Protein AF-A0A970ATL3-F1 (afdb_monomer_lite)

Structure (mmCIF, N/CA/C/O backbone):
data_AF-A0A970ATL3-F1
#
_entry.id   AF-A0A970ATL3-F1
#
loop_
_atom_site.group_PDB
_atom_site.id
_atom_site.type_symbol
_atom_site.label_atom_id
_atom_site.label_alt_id
_atom_site.label_comp_id
_atom_site.label_asym_id
_atom_site.label_entity_id
_atom_site.label_seq_id
_atom_site.pdbx_PDB_ins_code
_atom_site.Cartn_x
_atom_site.Cartn_y
_atom_site.Cartn_z
_atom_site.occupancy
_atom_site.B_iso_or_equiv
_atom_site.auth_seq_id
_atom_site.auth_comp_id
_atom_site.auth_asym_id
_atom_site.auth_atom_id
_atom_site.pdbx_PDB_model_num
ATOM 1 N N . MET A 1 1 ? 9.986 6.731 -14.579 1.00 62.34 1 MET A N 1
ATOM 2 C CA . MET A 1 1 ? 9.061 5.597 -14.369 1.00 62.34 1 MET A CA 1
ATOM 3 C C . MET A 1 1 ? 9.890 4.450 -13.816 1.00 62.34 1 MET A C 1
ATOM 5 O O . MET A 1 1 ? 10.976 4.235 -14.341 1.00 62.34 1 MET A O 1
ATOM 9 N N . MET A 1 2 ? 9.454 3.805 -12.732 1.00 74.19 2 MET A N 1
ATOM 10 C CA . MET A 1 2 ? 10.158 2.640 -12.181 1.00 74.19 2 MET A CA 1
ATOM 11 C C . MET A 1 2 ? 9.994 1.433 -13.108 1.00 74.19 2 MET A C 1
ATOM 13 O O . MET A 1 2 ? 8.968 1.303 -13.776 1.00 74.19 2 MET A O 1
ATOM 17 N N . ALA A 1 3 ? 11.005 0.565 -13.150 1.00 86.56 3 ALA A N 1
ATOM 18 C CA . ALA A 1 3 ? 10.883 -0.731 -13.806 1.00 86.56 3 ALA A CA 1
ATOM 19 C C . ALA A 1 3 ? 9.822 -1.575 -13.085 1.00 86.56 3 ALA A C 1
ATOM 21 O O . ALA A 1 3 ? 9.717 -1.524 -11.862 1.00 86.56 3 ALA A O 1
ATOM 22 N N . THR A 1 4 ? 9.068 -2.373 -13.836 1.00 90.94 4 THR A N 1
ATOM 23 C CA . THR A 1 4 ? 8.088 -3.348 -13.323 1.00 90.94 4 THR A CA 1
ATOM 24 C C . THR A 1 4 ? 8.686 -4.223 -12.228 1.00 90.94 4 THR A C 1
ATOM 26 O O . THR A 1 4 ? 8.121 -4.318 -11.146 1.00 90.94 4 THR A O 1
ATOM 29 N N . SER A 1 5 ? 9.880 -4.771 -12.445 1.00 93.56 5 SER A N 1
ATOM 30 C CA . SER A 1 5 ? 10.595 -5.564 -11.442 1.00 93.56 5 SER A CA 1
ATOM 31 C C . SER A 1 5 ? 10.822 -4.821 -10.125 1.00 93.56 5 SER A C 1
ATOM 33 O O . SER A 1 5 ? 10.685 -5.427 -9.073 1.00 93.56 5 SER A O 1
ATOM 35 N N . ALA A 1 6 ? 11.102 -3.515 -10.153 1.00 93.88 6 ALA A N 1
ATOM 36 C CA . ALA A 1 6 ? 11.281 -2.719 -8.938 1.00 93.88 6 ALA A CA 1
ATOM 37 C C . ALA A 1 6 ? 9.964 -2.480 -8.184 1.00 93.88 6 ALA A C 1
ATOM 39 O O . ALA A 1 6 ? 9.983 -2.322 -6.970 1.00 93.88 6 ALA A O 1
ATOM 40 N N . VAL A 1 7 ? 8.830 -2.468 -8.892 1.00 94.12 7 VAL A N 1
ATOM 41 C CA . VAL A 1 7 ? 7.502 -2.359 -8.276 1.00 94.12 7 VAL A CA 1
ATOM 42 C C . VAL A 1 7 ? 7.125 -3.676 -7.595 1.00 94.12 7 VAL A C 1
ATOM 44 O O . VAL A 1 7 ? 6.642 -3.677 -6.472 1.00 94.12 7 VAL A O 1
ATOM 47 N N . PHE A 1 8 ? 7.359 -4.809 -8.252 1.00 95.81 8 PHE A N 1
ATOM 48 C CA . PHE A 1 8 ? 7.000 -6.118 -7.698 1.00 95.81 8 PHE A CA 1
ATOM 49 C C . PHE A 1 8 ? 7.979 -6.614 -6.634 1.00 95.81 8 PHE A C 1
ATOM 51 O O . 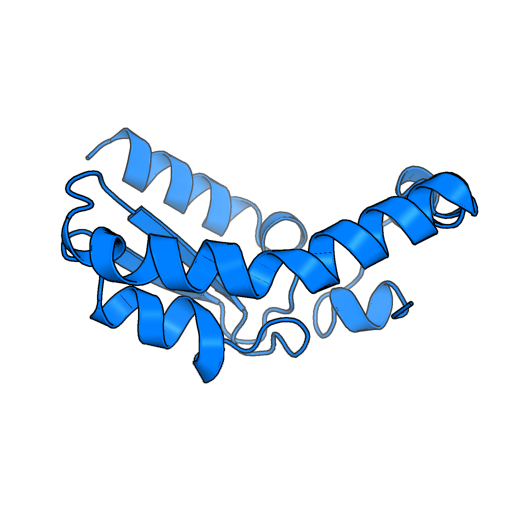PHE A 1 8 ? 7.570 -7.386 -5.773 1.00 95.81 8 PHE A O 1
ATOM 58 N N . ALA A 1 9 ? 9.236 -6.163 -6.675 1.00 95.69 9 ALA A N 1
ATOM 59 C CA . ALA A 1 9 ? 10.284 -6.665 -5.803 1.00 95.69 9 ALA A CA 1
ATOM 60 C C . ALA A 1 9 ? 9.863 -6.681 -4.317 1.00 95.69 9 ALA A C 1
ATOM 62 O O . ALA A 1 9 ? 9.290 -5.701 -3.831 1.00 95.69 9 ALA A O 1
ATOM 63 N N . PRO A 1 10 ? 10.188 -7.769 -3.595 1.00 96.25 10 PRO A N 1
ATOM 64 C CA . PRO A 1 10 ? 11.008 -8.903 -4.041 1.00 96.25 10 PRO A CA 1
ATOM 65 C C . PRO A 1 10 ? 10.230 -10.005 -4.782 1.00 96.25 10 PRO A C 1
ATOM 67 O O . PRO A 1 10 ? 10.854 -10.948 -5.269 1.00 96.25 10 PRO A O 1
ATOM 70 N N . ASP A 1 11 ? 8.907 -9.891 -4.903 1.00 96.56 11 ASP A N 1
ATOM 71 C CA . ASP A 1 11 ? 8.101 -10.865 -5.633 1.00 96.56 11 ASP A CA 1
ATOM 72 C C . ASP A 1 11 ? 8.433 -10.852 -7.135 1.00 96.56 11 ASP A C 1
ATOM 74 O O . ASP A 1 11 ? 8.778 -9.808 -7.707 1.00 96.56 11 ASP A O 1
ATOM 78 N N . PRO A 1 12 ? 8.324 -12.004 -7.820 1.00 95.56 12 PRO A N 1
ATOM 79 C CA . PRO A 1 12 ? 8.487 -12.043 -9.260 1.00 95.56 12 PRO A CA 1
ATOM 80 C C . PRO A 1 12 ? 7.325 -11.324 -9.949 1.00 95.56 12 PRO A C 1
ATOM 82 O O . PRO A 1 12 ? 6.160 -11.441 -9.564 1.00 95.56 12 PRO A O 1
ATOM 85 N N . VAL A 1 13 ? 7.634 -10.636 -11.045 1.00 95.69 13 VAL A N 1
ATOM 86 C CA . VAL A 1 13 ? 6.603 -10.123 -11.951 1.00 95.69 13 VAL A CA 1
ATOM 87 C C . VAL A 1 13 ? 5.851 -11.321 -12.560 1.00 95.69 13 VAL A C 1
ATOM 89 O O . VAL A 1 13 ? 6.508 -12.230 -13.081 1.00 95.69 13 VAL A O 1
ATOM 92 N N . PRO A 1 14 ? 4.503 -11.353 -12.538 1.00 94.50 14 PRO A N 1
ATOM 93 C CA . PRO A 1 14 ? 3.739 -12.451 -13.114 1.00 94.50 14 PRO A CA 1
ATOM 94 C C . PRO A 1 14 ? 4.087 -12.698 -14.592 1.00 94.50 14 PRO A C 1
ATOM 96 O O . PRO A 1 14 ? 4.269 -11.737 -15.352 1.00 94.50 14 PRO A O 1
ATOM 99 N N . PRO A 1 15 ? 4.143 -13.965 -15.044 1.00 93.81 15 PRO A N 1
ATOM 100 C CA . PRO A 1 15 ? 4.415 -14.282 -16.441 1.00 93.81 15 PRO A CA 1
ATOM 101 C C . PRO A 1 15 ? 3.462 -13.551 -17.393 1.00 93.81 15 PRO A C 1
ATOM 103 O O . PRO A 1 15 ? 2.245 -13.574 -17.222 1.00 93.81 15 PRO A O 1
ATOM 106 N N . GLY A 1 16 ? 4.020 -12.886 -18.405 1.00 92.44 16 GLY A N 1
ATOM 107 C CA . GLY A 1 16 ? 3.242 -12.152 -19.406 1.00 92.44 16 GLY A CA 1
ATOM 108 C C . GLY A 1 16 ? 2.668 -10.809 -18.938 1.00 92.44 16 GLY A C 1
ATOM 109 O O . GLY A 1 16 ? 2.005 -10.151 -19.740 1.00 92.44 16 GLY A O 1
ATOM 110 N N . TYR A 1 17 ? 2.933 -10.362 -17.703 1.00 93.38 17 TYR A N 1
ATOM 111 C CA . TYR A 1 17 ? 2.411 -9.093 -17.180 1.00 93.38 17 TYR A CA 1
ATOM 112 C C . TYR A 1 17 ? 2.777 -7.903 -18.071 1.00 93.38 17 TYR A C 1
ATOM 114 O O . TYR A 1 17 ? 1.912 -7.119 -18.446 1.00 93.38 17 TYR A O 1
ATOM 122 N N . GLU A 1 18 ? 4.039 -7.796 -18.491 1.00 90.75 18 GLU A N 1
ATOM 123 C CA . GLU A 1 18 ? 4.511 -6.665 -19.303 1.00 90.75 18 GLU A CA 1
ATOM 124 C C . GLU A 1 18 ? 3.829 -6.573 -20.670 1.00 90.75 18 GLU A C 1
ATOM 126 O O . GLU A 1 18 ? 3.567 -5.471 -21.154 1.00 90.75 18 GLU A O 1
ATOM 131 N N . ALA A 1 19 ? 3.479 -7.717 -21.266 1.00 90.94 19 ALA A N 1
ATOM 132 C CA . ALA A 1 19 ? 2.746 -7.758 -22.528 1.00 90.94 19 ALA A CA 1
ATOM 133 C C . ALA A 1 19 ? 1.315 -7.206 -22.387 1.00 90.94 19 ALA A C 1
ATOM 135 O O . ALA A 1 19 ? 0.777 -6.648 -23.341 1.00 90.94 19 ALA A O 1
ATOM 136 N N . HIS A 1 20 ? 0.720 -7.321 -21.195 1.00 90.81 20 HIS A N 1
ATOM 137 C CA . HIS A 1 20 ? -0.646 -6.874 -20.899 1.00 90.81 20 HIS A CA 1
ATOM 138 C C . HIS A 1 20 ? -0.702 -5.530 -20.159 1.00 90.81 20 HIS A C 1
ATOM 140 O O . HIS A 1 20 ? -1.756 -4.903 -20.115 1.00 90.81 20 HIS A O 1
ATOM 146 N N . LEU A 1 21 ? 0.427 -5.053 -19.625 1.00 88.94 21 LEU A N 1
ATOM 147 C CA . LEU A 1 21 ? 0.528 -3.788 -18.894 1.00 88.94 21 LEU A CA 1
ATOM 148 C C . LEU A 1 21 ? 0.155 -2.579 -19.765 1.00 88.94 21 LEU A C 1
ATOM 150 O O . LEU A 1 21 ? -0.318 -1.564 -19.260 1.00 88.94 21 LEU A O 1
ATOM 154 N N . GLY A 1 22 ? 0.386 -2.666 -21.079 1.00 88.31 22 GLY A N 1
ATOM 155 C CA . GLY A 1 22 ? 0.062 -1.582 -22.003 1.00 88.31 22 GLY A CA 1
ATOM 156 C C . GLY A 1 22 ? 0.922 -0.331 -21.787 1.00 88.31 22 GLY A C 1
ATOM 157 O O . GLY A 1 22 ? 0.433 0.784 -21.960 1.00 88.31 22 GLY A O 1
ATOM 158 N N . THR A 1 23 ? 2.205 -0.487 -21.438 1.00 86.88 23 THR A N 1
ATOM 159 C CA . THR A 1 23 ? 3.138 0.606 -21.089 1.00 86.88 23 THR A CA 1
ATOM 160 C C . THR A 1 23 ? 3.172 1.745 -22.114 1.00 86.88 23 THR A C 1
ATOM 162 O O . THR A 1 23 ? 3.263 2.918 -21.763 1.00 86.88 23 THR A O 1
ATOM 165 N N . ALA A 1 24 ? 3.040 1.437 -23.405 1.00 88.88 24 ALA A N 1
ATOM 166 C CA . ALA A 1 24 ? 2.995 2.465 -24.442 1.00 88.88 24 ALA A CA 1
ATOM 167 C C . ALA A 1 24 ? 1.795 3.421 -24.289 1.00 88.88 24 ALA A C 1
ATOM 169 O O . ALA A 1 24 ? 1.898 4.585 -24.667 1.00 88.88 24 ALA A O 1
ATOM 170 N N . LEU A 1 25 ? 0.668 2.956 -23.733 1.00 90.31 25 LEU A N 1
ATOM 171 C CA . LEU A 1 25 ? -0.514 3.775 -23.453 1.00 90.31 25 LEU A CA 1
ATOM 172 C C . LEU A 1 25 ? -0.268 4.720 -22.275 1.00 90.31 25 LEU A C 1
ATOM 174 O O . LEU A 1 25 ? -0.623 5.894 -22.355 1.00 90.31 25 LEU A O 1
ATOM 178 N N . THR A 1 26 ? 0.367 4.223 -21.211 1.00 86.06 26 THR A N 1
ATOM 179 C CA . THR A 1 26 ? 0.647 5.004 -19.996 1.00 86.06 26 THR A CA 1
ATOM 180 C C . THR A 1 26 ? 1.708 6.079 -20.238 1.00 86.06 26 THR A C 1
ATOM 182 O O . THR A 1 26 ? 1.651 7.149 -19.637 1.00 86.06 26 THR A O 1
ATOM 185 N N . LEU A 1 27 ? 2.625 5.841 -21.181 1.00 90.38 27 LEU A N 1
ATOM 186 C CA . LEU A 1 27 ? 3.677 6.781 -21.581 1.00 90.38 27 LEU A CA 1
ATOM 187 C C . LEU A 1 27 ? 3.252 7.806 -22.644 1.00 90.38 27 LEU A C 1
ATOM 189 O O . LEU A 1 27 ? 4.050 8.671 -23.016 1.00 90.38 27 LEU A O 1
ATOM 193 N N . ARG A 1 28 ? 2.010 7.761 -23.143 1.00 95.56 28 ARG A N 1
ATOM 194 C CA . ARG A 1 28 ? 1.506 8.803 -24.052 1.00 95.56 28 ARG A CA 1
ATOM 195 C C . ARG A 1 28 ? 1.588 10.155 -23.354 1.00 95.56 28 ARG A C 1
ATOM 197 O O . ARG A 1 28 ? 1.150 10.289 -22.218 1.00 95.56 28 ARG A O 1
ATOM 204 N N . ARG A 1 29 ? 2.083 11.180 -24.056 1.00 95.69 29 ARG A N 1
ATOM 205 C CA . ARG A 1 29 ? 2.312 12.522 -23.486 1.00 95.69 29 ARG A CA 1
ATOM 206 C C . ARG A 1 29 ? 1.110 13.051 -22.699 1.00 95.69 29 ARG A C 1
ATOM 208 O O . ARG A 1 29 ? 1.287 13.545 -21.594 1.00 95.69 29 ARG A O 1
ATOM 215 N N . GLN A 1 30 ? -0.091 12.947 -23.268 1.00 96.88 30 GLN A N 1
ATOM 216 C CA . GLN A 1 30 ? -1.315 13.424 -22.620 1.00 96.88 30 GLN A CA 1
ATOM 217 C C . GLN A 1 30 ? -1.641 12.619 -21.355 1.00 96.88 30 GLN A C 1
ATOM 219 O O . GLN A 1 30 ? -1.933 13.212 -20.322 1.00 96.88 30 GLN A O 1
ATOM 224 N N . THR A 1 31 ? -1.527 11.290 -21.412 1.00 96.06 31 THR A N 1
ATOM 225 C CA . THR A 1 31 ? -1.752 10.396 -20.268 1.00 96.06 31 THR A CA 1
ATOM 226 C C . THR A 1 31 ? -0.752 10.654 -19.146 1.00 96.06 31 THR A C 1
ATOM 228 O O . THR A 1 31 ? -1.152 10.803 -17.995 1.00 96.06 31 THR A O 1
ATOM 231 N N . LEU A 1 32 ? 0.534 10.786 -19.480 1.00 94.75 32 LEU A N 1
ATOM 232 C CA . LEU A 1 32 ? 1.584 11.080 -18.511 1.00 94.75 32 LEU A CA 1
ATOM 233 C C . LEU A 1 32 ? 1.382 12.458 -17.866 1.00 94.75 32 LEU A C 1
ATOM 235 O O . LEU A 1 32 ? 1.430 12.569 -16.645 1.00 94.75 32 LEU A O 1
ATOM 239 N N . ALA A 1 33 ? 1.104 13.493 -18.667 1.00 96.62 33 ALA A N 1
ATOM 240 C CA . ALA A 1 33 ? 0.855 14.841 -18.159 1.00 96.62 33 ALA A CA 1
ATOM 241 C C . ALA A 1 33 ? -0.368 14.889 -17.229 1.00 96.62 33 ALA A C 1
ATOM 243 O O . ALA A 1 33 ? -0.301 15.504 -16.165 1.00 96.62 33 ALA A O 1
ATOM 244 N N . ALA A 1 34 ? -1.457 14.204 -17.594 1.00 96.69 34 ALA A N 1
ATOM 245 C CA . ALA A 1 34 ? -2.647 14.105 -16.756 1.00 96.69 34 ALA A CA 1
ATOM 246 C C . ALA A 1 34 ? -2.352 13.379 -15.433 1.00 96.69 34 ALA A C 1
ATOM 248 O O . ALA A 1 34 ? -2.691 13.895 -14.370 1.00 96.69 34 ALA A O 1
ATOM 249 N N . ASN A 1 35 ? -1.657 12.238 -15.480 1.00 95.25 35 ASN A N 1
ATOM 250 C CA . ASN A 1 35 ? -1.280 11.497 -14.278 1.00 95.25 35 ASN A CA 1
ATOM 251 C C . ASN A 1 35 ? -0.375 12.326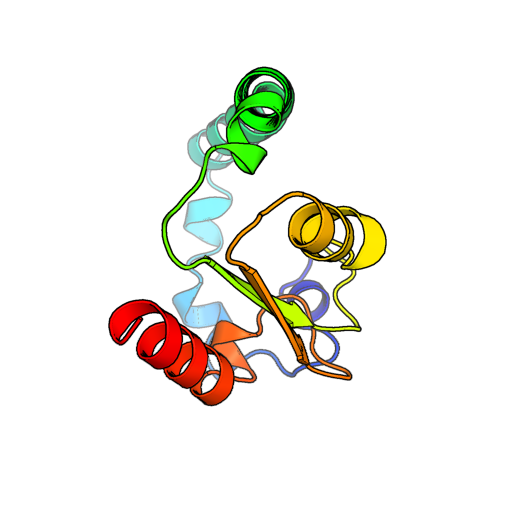 -13.351 1.00 95.25 35 ASN A C 1
ATOM 253 O O . ASN A 1 35 ? -0.624 12.390 -12.151 1.00 95.25 35 ASN A O 1
ATOM 257 N N . THR A 1 36 ? 0.628 13.023 -13.896 1.00 95.38 36 THR A N 1
ATOM 258 C CA . THR A 1 36 ? 1.489 13.920 -13.110 1.00 95.38 36 THR A CA 1
ATOM 259 C C . THR A 1 36 ? 0.692 15.050 -12.460 1.00 95.38 36 THR A C 1
ATOM 261 O O . THR A 1 36 ? 0.889 15.328 -11.279 1.00 95.38 36 THR A O 1
ATOM 264 N N . ALA A 1 37 ? -0.235 15.681 -13.188 1.00 97.00 37 ALA A N 1
ATOM 265 C CA . ALA A 1 37 ? -1.094 16.719 -12.621 1.00 97.00 37 ALA A CA 1
ATOM 266 C C . ALA A 1 37 ? -1.951 16.181 -11.461 1.00 97.00 37 ALA A C 1
ATOM 268 O O . ALA A 1 37 ? -2.040 16.826 -10.418 1.00 97.00 37 ALA A O 1
ATOM 269 N N . GLN A 1 38 ? -2.519 14.979 -11.609 1.00 96.50 38 GLN A N 1
ATOM 270 C CA . GLN A 1 38 ? -3.304 14.323 -10.559 1.00 96.50 38 GLN A CA 1
ATOM 271 C C . GLN A 1 38 ? -2.456 14.006 -9.321 1.00 96.50 38 GLN A C 1
ATOM 273 O O . GLN A 1 38 ? -2.858 14.343 -8.211 1.00 96.50 38 GLN A O 1
ATOM 278 N N . VAL A 1 39 ? -1.269 13.415 -9.495 1.00 95.00 39 VAL A N 1
ATOM 279 C CA . VAL A 1 39 ? -0.357 13.095 -8.382 1.00 95.00 39 VAL A CA 1
ATOM 280 C C . VAL A 1 39 ? 0.070 14.362 -7.638 1.00 95.00 39 VAL A C 1
ATOM 282 O O . VAL A 1 39 ? 0.052 14.385 -6.409 1.00 95.00 39 VAL A O 1
ATOM 285 N N . ASN A 1 40 ? 0.387 15.436 -8.366 1.00 96.44 40 ASN A N 1
ATOM 286 C CA . ASN A 1 40 ? 0.775 16.712 -7.764 1.00 96.44 40 ASN A CA 1
ATOM 287 C C . ASN A 1 40 ? -0.369 17.359 -6.966 1.00 96.44 40 ASN A C 1
ATOM 289 O O . ASN A 1 40 ? -0.117 17.983 -5.937 1.00 96.44 40 ASN A O 1
ATOM 293 N N . ALA A 1 41 ? -1.618 17.207 -7.418 1.00 96.44 41 ALA A N 1
ATOM 294 C CA . ALA A 1 41 ? -2.791 17.753 -6.736 1.00 96.44 41 ALA A CA 1
ATOM 295 C C . ALA A 1 41 ? -3.261 16.892 -5.546 1.00 96.44 41 ALA A C 1
ATOM 297 O O . ALA A 1 41 ? -3.852 17.418 -4.603 1.00 96.44 41 ALA A O 1
ATOM 298 N N . LEU A 1 42 ? -2.972 15.585 -5.554 1.00 96.00 42 LEU A N 1
ATOM 299 C CA . LEU A 1 42 ? -3.541 14.603 -4.624 1.00 96.00 42 LEU A CA 1
ATOM 300 C C . LEU A 1 42 ? -3.333 14.956 -3.146 1.00 96.00 42 LEU A C 1
ATOM 302 O O . LEU A 1 42 ? -4.235 14.766 -2.332 1.00 96.00 42 LEU A O 1
ATOM 306 N N . ARG A 1 43 ? -2.159 15.482 -2.775 1.00 95.12 43 ARG A N 1
ATOM 307 C CA . ARG A 1 43 ? -1.840 15.748 -1.364 1.00 95.12 43 ARG A CA 1
ATOM 308 C C . ARG A 1 43 ? -2.79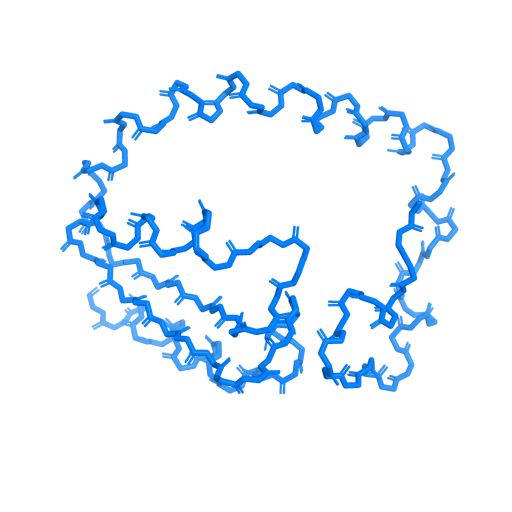7 16.756 -0.727 1.00 95.12 43 ARG A C 1
ATOM 310 O O . ARG A 1 43 ? -3.149 16.579 0.435 1.00 95.12 43 ARG A O 1
ATOM 317 N N . ALA A 1 44 ? -3.189 17.802 -1.456 1.00 96.56 44 ALA A N 1
ATOM 318 C CA . ALA A 1 44 ? -4.099 18.815 -0.926 1.00 96.56 44 ALA A CA 1
ATOM 319 C C . ALA A 1 44 ? -5.451 18.189 -0.554 1.00 96.56 44 ALA A C 1
ATOM 321 O O . ALA A 1 44 ? -5.960 18.444 0.532 1.00 96.56 44 ALA A O 1
ATOM 322 N N . GLU A 1 45 ? -5.960 17.291 -1.398 1.00 96.62 45 GLU A N 1
ATOM 323 C CA . GLU A 1 45 ? -7.210 16.571 -1.146 1.00 96.62 45 GLU A CA 1
ATOM 324 C C . GLU A 1 45 ? -7.085 15.576 0.012 1.00 96.62 45 GLU A C 1
ATOM 326 O O . GLU A 1 45 ? -7.936 15.539 0.895 1.00 96.62 45 GLU A O 1
ATOM 331 N N . LEU A 1 46 ? -5.991 14.811 0.087 1.00 94.56 46 LEU A N 1
ATOM 332 C CA . LEU A 1 46 ? -5.797 13.863 1.191 1.00 94.56 46 LEU A CA 1
ATOM 333 C C . LEU A 1 46 ? -5.752 14.557 2.560 1.00 94.56 46 LEU A C 1
ATOM 335 O O . LEU A 1 46 ? -6.289 14.019 3.523 1.00 94.56 46 LEU A O 1
ATOM 339 N N . VAL A 1 47 ? -5.175 15.761 2.646 1.00 96.31 47 VAL A N 1
ATOM 340 C CA . VAL A 1 47 ? -5.147 16.556 3.889 1.00 96.31 47 VAL A CA 1
ATOM 341 C C . VAL A 1 47 ? -6.552 16.988 4.325 1.00 96.31 47 VAL A C 1
ATOM 343 O O . VAL A 1 47 ? -6.818 17.061 5.520 1.00 96.31 47 VAL A O 1
ATOM 346 N N . THR A 1 48 ? -7.476 17.244 3.394 1.00 97.38 48 THR A N 1
ATOM 347 C CA . THR A 1 48 ? -8.872 17.562 3.752 1.00 97.38 48 THR A CA 1
ATOM 348 C C . THR A 1 48 ? -9.687 16.309 4.094 1.00 97.38 48 THR A C 1
ATOM 350 O O . THR A 1 48 ? -10.677 16.378 4.828 1.00 97.38 48 THR A O 1
ATOM 353 N N . MET A 1 49 ? -9.296 15.146 3.565 1.00 95.88 49 MET A N 1
ATOM 354 C CA . MET A 1 49 ? -9.935 13.859 3.841 1.00 95.88 49 MET A CA 1
ATOM 355 C C . MET A 1 49 ? -9.516 13.262 5.187 1.00 95.88 49 MET A C 1
ATOM 357 O O . MET A 1 49 ? -10.372 12.735 5.894 1.00 95.88 49 MET A O 1
ATOM 361 N N . GLU A 1 50 ? -8.237 13.358 5.544 1.00 95.62 50 GLU A N 1
ATOM 362 C CA . GLU A 1 50 ? -7.629 12.646 6.675 1.00 95.62 50 GLU A CA 1
ATOM 363 C C . GLU A 1 50 ? -8.329 12.853 8.032 1.00 95.62 50 GLU A C 1
ATOM 365 O O . GLU A 1 50 ? -8.618 11.846 8.687 1.00 95.62 50 GLU A O 1
ATOM 370 N N . PRO A 1 51 ? -8.772 14.068 8.416 1.00 96.94 51 PRO A N 1
ATOM 371 C CA . PRO A 1 51 ? -9.508 14.269 9.667 1.00 96.94 51 PRO A CA 1
ATOM 372 C C . PRO A 1 51 ? -10.836 13.501 9.759 1.00 96.94 51 PRO A C 1
ATOM 374 O O . PRO A 1 51 ? -11.392 13.351 10.845 1.00 96.94 51 PRO A O 1
ATOM 377 N N . ARG A 1 52 ? -11.376 13.027 8.627 1.00 96.62 52 ARG A N 1
ATOM 378 C CA . ARG A 1 52 ? -12.643 12.283 8.562 1.00 96.62 52 ARG A CA 1
ATOM 379 C C . ARG A 1 52 ? -12.460 10.772 8.689 1.00 96.62 52 ARG A C 1
ATOM 381 O O . ARG A 1 52 ? -13.446 10.073 8.907 1.00 96.62 52 ARG A O 1
ATOM 388 N N . TYR A 1 53 ? -11.235 10.259 8.576 1.00 96.19 53 TYR A N 1
ATOM 389 C CA . TYR A 1 53 ? -10.954 8.822 8.647 1.00 96.19 53 TYR A CA 1
ATOM 390 C C . TYR A 1 53 ? -11.392 8.164 9.964 1.00 96.19 53 TYR A C 1
ATOM 392 O O . TYR A 1 53 ? -12.004 7.098 9.886 1.00 96.19 53 TYR A O 1
ATOM 400 N N . PRO A 1 54 ? -11.217 8.779 11.154 1.00 96.31 54 PRO A N 1
ATOM 401 C CA . PRO A 1 54 ? -11.721 8.194 12.400 1.00 96.31 54 PRO A CA 1
ATOM 402 C C . PRO A 1 54 ? -13.247 8.003 12.430 1.00 96.31 54 PRO A C 1
ATOM 404 O O . PRO A 1 54 ? -13.753 7.221 13.228 1.00 96.31 54 PRO A O 1
ATOM 407 N N . GLY A 1 55 ? -13.988 8.706 11.562 1.00 96.56 55 GLY A N 1
ATOM 408 C CA . GLY A 1 55 ? -15.437 8.567 11.413 1.00 96.56 55 GLY A CA 1
ATOM 409 C C . GLY A 1 55 ? -15.880 7.398 10.525 1.00 96.56 55 GLY A C 1
ATOM 410 O O . GLY A 1 55 ? -17.083 7.196 10.364 1.00 96.56 55 GLY A O 1
ATOM 411 N N . LEU A 1 56 ? -14.955 6.637 9.927 1.00 95.88 56 LEU A N 1
ATOM 412 C CA . LEU A 1 56 ? -15.291 5.452 9.137 1.00 95.88 56 LEU A CA 1
ATOM 413 C C . LEU A 1 56 ? -15.723 4.309 10.061 1.00 95.88 56 LEU A C 1
ATOM 415 O O . LEU A 1 56 ? -14.911 3.743 10.788 1.00 95.88 56 LEU A O 1
ATOM 419 N N . THR A 1 57 ? -17.010 3.968 10.016 1.00 94.25 57 THR A N 1
ATOM 420 C CA . THR A 1 57 ? -17.612 2.910 10.846 1.00 94.25 57 THR A CA 1
ATOM 421 C C . THR A 1 57 ? -17.697 1.551 10.149 1.00 94.25 57 THR A C 1
ATOM 423 O O . THR A 1 57 ? -17.884 0.534 10.818 1.00 94.25 57 THR A O 1
ATOM 426 N N . LEU A 1 58 ? -17.550 1.516 8.821 1.00 95.38 58 LEU A N 1
ATOM 427 C CA . LEU A 1 58 ? -17.546 0.276 8.041 1.00 95.38 58 LEU A CA 1
ATOM 428 C C . LEU A 1 58 ? -16.273 -0.563 8.296 1.00 95.38 58 LEU A C 1
ATOM 430 O O . LEU A 1 58 ? -15.246 0.010 8.669 1.00 95.38 58 LEU A O 1
ATOM 434 N N . PRO A 1 59 ? -16.302 -1.890 8.073 1.00 96.69 59 PRO A N 1
ATOM 435 C CA . PRO A 1 59 ? -15.104 -2.724 8.139 1.00 96.69 59 PRO A CA 1
ATOM 436 C C . PRO A 1 59 ? -14.056 -2.310 7.097 1.00 96.69 59 PRO A C 1
ATOM 438 O O . PRO A 1 59 ? -14.352 -2.234 5.906 1.00 96.69 59 PRO A O 1
ATOM 441 N N . VAL A 1 60 ? -12.815 -2.080 7.528 1.00 97.94 60 VAL A N 1
ATOM 442 C CA . VAL A 1 60 ? -11.684 -1.753 6.647 1.00 97.94 60 VAL A CA 1
ATOM 443 C C . VAL A 1 60 ? -10.618 -2.842 6.725 1.00 97.94 60 VAL A C 1
ATOM 445 O O . VAL A 1 60 ? -10.191 -3.248 7.805 1.00 97.94 60 VAL A O 1
ATOM 448 N N . GLU A 1 61 ? -10.142 -3.290 5.569 1.00 98.19 61 GLU A N 1
ATOM 449 C CA . GLU A 1 61 ? -9.016 -4.216 5.440 1.00 98.19 61 GLU A CA 1
ATOM 450 C C . GLU A 1 61 ? -7.858 -3.508 4.739 1.00 98.19 61 GLU A C 1
ATOM 452 O O . GLU A 1 61 ? -8.017 -2.923 3.667 1.00 98.19 61 GLU A O 1
ATOM 457 N N . LEU A 1 62 ? -6.682 -3.558 5.353 1.00 98.44 62 LEU A N 1
ATOM 458 C CA . LEU A 1 62 ? -5.432 -3.076 4.785 1.00 98.44 62 LEU A CA 1
ATOM 459 C C . LEU A 1 62 ? -4.537 -4.292 4.553 1.00 98.44 62 LEU A C 1
ATOM 461 O O . LEU A 1 62 ? -4.163 -4.966 5.509 1.00 98.44 62 LEU A O 1
ATOM 465 N N . VAL A 1 63 ? -4.180 -4.569 3.301 1.00 98.56 63 VAL A N 1
ATOM 466 C CA . VAL A 1 63 ? -3.242 -5.642 2.939 1.00 98.56 63 VAL A CA 1
ATOM 467 C C . VAL A 1 63 ? -1.972 -5.001 2.400 1.00 98.56 63 VAL A C 1
ATOM 469 O O . VAL A 1 63 ? -2.042 -4.196 1.473 1.00 98.56 63 VAL A O 1
ATOM 472 N N . HIS A 1 64 ? -0.826 -5.311 3.002 1.00 98.69 64 HIS A N 1
ATOM 473 C CA . HIS A 1 64 ? 0.416 -4.586 2.737 1.00 98.69 64 HIS A CA 1
ATOM 474 C C . HIS A 1 64 ? 1.637 -5.510 2.826 1.00 98.69 64 HIS A C 1
ATOM 476 O O . HIS A 1 64 ? 1.715 -6.331 3.736 1.00 98.69 64 HIS A O 1
ATOM 482 N N . GLY A 1 65 ? 2.600 -5.380 1.912 1.00 98.25 65 GLY A N 1
ATOM 483 C CA . GLY A 1 65 ? 3.841 -6.160 1.944 1.00 98.25 65 GLY A CA 1
ATOM 484 C C . GLY A 1 65 ? 4.924 -5.523 2.818 1.00 98.25 65 GLY A C 1
ATOM 485 O O . GLY A 1 65 ? 5.162 -4.321 2.729 1.00 98.25 65 GLY A O 1
ATOM 486 N N . SER A 1 66 ? 5.600 -6.289 3.681 1.00 98.12 66 SER A N 1
ATOM 487 C CA . SER A 1 66 ? 6.617 -5.716 4.587 1.00 98.12 66 SER A CA 1
ATOM 488 C C . SER A 1 66 ? 7.857 -5.174 3.860 1.00 98.12 66 SER A C 1
ATOM 490 O O . SER A 1 66 ? 8.584 -4.363 4.436 1.00 98.12 66 SER A O 1
ATOM 492 N N . ALA A 1 67 ? 8.071 -5.568 2.600 1.00 97.62 67 ALA A N 1
ATOM 493 C CA . ALA A 1 67 ? 9.175 -5.126 1.753 1.00 97.62 67 ALA A CA 1
ATOM 494 C C . ALA A 1 67 ? 8.763 -4.075 0.698 1.00 97.62 67 ALA A C 1
ATOM 496 O O . ALA A 1 67 ? 9.562 -3.753 -0.183 1.00 97.62 67 ALA A O 1
ATOM 497 N N . ASP A 1 68 ? 7.550 -3.510 0.776 1.00 98.00 68 ASP A N 1
ATOM 498 C CA . ASP A 1 68 ? 7.101 -2.445 -0.129 1.00 98.00 68 ASP A CA 1
ATOM 499 C C . ASP A 1 68 ? 7.955 -1.173 0.040 1.00 98.00 68 ASP A C 1
ATOM 501 O O . ASP A 1 68 ? 7.963 -0.522 1.089 1.00 98.00 68 ASP A O 1
ATOM 505 N N . THR A 1 69 ? 8.674 -0.807 -1.024 1.00 96.50 69 THR A N 1
ATOM 506 C CA . THR A 1 69 ? 9.493 0.415 -1.090 1.00 96.50 69 THR A CA 1
ATOM 507 C C . THR A 1 69 ? 8.851 1.533 -1.913 1.00 96.50 69 THR A C 1
ATOM 509 O O . THR A 1 69 ? 9.356 2.656 -1.918 1.00 96.50 69 THR A O 1
ATOM 512 N N . VAL A 1 70 ? 7.736 1.253 -2.593 1.00 96.44 70 VAL A N 1
ATOM 513 C CA . VAL A 1 70 ? 6.992 2.216 -3.411 1.00 96.44 70 VAL A CA 1
ATOM 514 C C . VAL A 1 70 ? 6.067 3.045 -2.521 1.00 96.44 70 VAL A C 1
ATOM 516 O O . VAL A 1 70 ? 6.060 4.272 -2.625 1.00 96.44 70 VAL A O 1
ATOM 519 N N . VAL A 1 71 ? 5.334 2.397 -1.609 1.00 95.81 71 VAL A N 1
ATOM 520 C CA . VAL A 1 71 ? 4.521 3.049 -0.567 1.00 95.81 71 VAL A CA 1
ATOM 521 C C . VAL A 1 71 ? 4.808 2.414 0.799 1.00 95.81 71 VAL A C 1
ATOM 523 O O . VAL A 1 71 ? 4.052 1.576 1.269 1.00 95.81 71 VAL A O 1
ATOM 526 N N . PRO A 1 72 ? 5.877 2.824 1.502 1.00 97.44 72 PRO A N 1
ATOM 527 C CA . PRO A 1 72 ? 6.344 2.115 2.692 1.00 97.44 72 PRO A CA 1
ATOM 528 C C . PRO A 1 72 ? 5.290 1.930 3.796 1.00 97.44 72 PRO A C 1
ATOM 530 O O . PRO A 1 72 ? 4.648 2.892 4.234 1.00 97.44 72 PRO A O 1
ATOM 533 N N . LEU A 1 73 ? 5.193 0.710 4.336 1.00 98.31 73 LEU A N 1
ATOM 534 C CA . LEU A 1 73 ? 4.254 0.327 5.402 1.00 98.31 73 LEU A CA 1
ATOM 535 C C . LEU A 1 73 ? 4.219 1.322 6.570 1.00 98.31 73 LEU A C 1
ATOM 537 O O . LEU A 1 73 ? 3.147 1.711 7.038 1.00 98.31 73 LEU A O 1
ATOM 541 N N . ALA A 1 74 ? 5.398 1.748 7.028 1.00 97.94 74 ALA A N 1
ATOM 542 C CA . ALA A 1 74 ? 5.556 2.641 8.174 1.00 97.94 74 ALA A CA 1
ATOM 543 C C . ALA A 1 74 ? 5.012 4.062 7.937 1.00 97.94 74 ALA A C 1
ATOM 545 O O . ALA A 1 74 ? 4.756 4.777 8.904 1.00 97.94 74 ALA A O 1
ATOM 546 N N . ILE A 1 75 ? 4.831 4.464 6.676 1.00 97.38 75 ILE A N 1
ATOM 547 C CA . ILE A 1 75 ? 4.321 5.784 6.279 1.00 97.38 75 ILE A CA 1
ATOM 548 C C . ILE A 1 75 ? 2.819 5.716 5.970 1.00 97.38 75 ILE A C 1
ATOM 550 O O . ILE A 1 75 ? 2.100 6.677 6.231 1.00 97.38 75 ILE A O 1
ATOM 554 N N . HIS A 1 76 ? 2.339 4.585 5.445 1.00 96.94 76 HIS A N 1
ATOM 555 C CA . HIS A 1 76 ? 0.979 4.455 4.918 1.00 96.94 76 HIS A CA 1
ATOM 556 C C . HIS A 1 76 ? 0.074 3.584 5.802 1.00 96.94 76 HIS A C 1
ATOM 558 O O . HIS A 1 76 ? -0.579 4.089 6.718 1.00 96.94 76 HIS A O 1
ATOM 564 N N . SER A 1 77 ? 0.005 2.274 5.542 1.00 98.00 77 SER A N 1
ATOM 565 C CA . SER A 1 77 ? -0.976 1.396 6.193 1.00 98.00 77 SER A CA 1
ATOM 566 C C . SER A 1 77 ? -0.750 1.249 7.701 1.00 98.00 77 SER A C 1
ATOM 568 O O . SER A 1 77 ? -1.723 1.119 8.437 1.00 98.00 77 SER A O 1
ATOM 570 N N . GLY A 1 78 ? 0.496 1.327 8.181 1.00 98.19 78 GLY A N 1
ATOM 571 C CA . GLY A 1 78 ? 0.815 1.260 9.609 1.00 98.19 78 GLY A CA 1
ATOM 572 C C . GLY A 1 78 ? 0.186 2.405 10.416 1.00 98.19 78 GLY A C 1
ATOM 573 O O . GLY A 1 78 ? -0.545 2.139 11.370 1.00 98.19 78 GLY A O 1
ATOM 574 N N . PRO A 1 79 ? 0.432 3.680 10.059 1.00 97.25 79 PRO A N 1
ATOM 575 C CA . PRO A 1 79 ? -0.254 4.816 10.671 1.00 97.25 79 PRO A CA 1
ATOM 576 C C . PRO A 1 79 ? -1.777 4.778 10.503 1.00 97.25 79 PRO A C 1
ATOM 578 O O . PRO A 1 79 ? -2.489 4.983 11.483 1.00 97.25 79 PRO A O 1
ATOM 581 N N . LEU A 1 80 ? -2.288 4.456 9.308 1.00 97.38 80 LEU A N 1
ATOM 582 C CA . LEU A 1 80 ? -3.735 4.415 9.062 1.00 97.38 80 LEU A CA 1
ATOM 583 C C . LEU A 1 80 ? -4.448 3.380 9.946 1.00 97.38 80 LEU A C 1
ATOM 585 O O . LEU A 1 80 ? -5.513 3.668 10.489 1.00 97.38 80 LEU A O 1
ATOM 589 N N . ALA A 1 81 ? -3.836 2.213 10.161 1.00 97.88 81 ALA A N 1
ATOM 590 C CA . ALA A 1 81 ? -4.378 1.174 11.034 1.00 97.88 81 ALA A CA 1
ATOM 591 C C . ALA A 1 81 ? -4.543 1.626 12.498 1.00 97.88 81 ALA A C 1
ATOM 593 O O . ALA A 1 81 ? -5.322 1.039 13.238 1.00 97.88 81 ALA A O 1
ATOM 594 N N . LYS A 1 82 ? -3.823 2.670 12.927 1.00 96.56 82 LYS A N 1
ATOM 595 C CA . LYS A 1 82 ? -3.957 3.252 14.272 1.00 96.56 82 LYS A CA 1
ATOM 596 C C . LYS A 1 82 ? -5.062 4.306 14.357 1.00 96.56 82 LYS A C 1
ATOM 598 O O . LYS A 1 82 ? -5.483 4.638 15.459 1.00 96.56 82 LYS A O 1
ATOM 603 N N . LEU A 1 83 ? -5.484 4.863 13.219 1.00 95.81 83 LEU A N 1
ATOM 604 C CA . LEU A 1 83 ? -6.486 5.931 13.145 1.00 95.81 83 LEU A CA 1
ATOM 605 C C . LEU A 1 83 ? -7.911 5.398 12.977 1.00 95.81 83 LEU A C 1
ATOM 607 O O . LEU A 1 83 ? -8.860 6.041 13.420 1.00 95.81 83 LEU A O 1
ATOM 611 N N . LEU A 1 84 ? -8.071 4.258 12.304 1.00 96.94 84 LEU A N 1
ATOM 612 C CA . LEU A 1 84 ? -9.383 3.706 11.975 1.00 96.94 84 LEU A CA 1
ATOM 613 C C . LEU A 1 84 ? -9.923 2.811 13.105 1.00 96.94 84 LEU A C 1
ATOM 615 O O . LEU A 1 84 ? -9.186 1.963 13.606 1.00 96.94 84 LEU A O 1
ATOM 619 N N . PRO A 1 85 ? -11.210 2.935 13.482 1.00 93.12 85 PRO A N 1
ATOM 620 C CA . PRO A 1 85 ? -11.774 2.180 14.603 1.00 93.12 85 PRO A CA 1
ATOM 621 C C . PRO A 1 85 ? -12.106 0.716 14.267 1.00 93.12 85 PRO A C 1
ATOM 623 O O . PRO A 1 85 ? -12.078 -0.130 15.156 1.00 93.12 85 PRO A O 1
ATOM 626 N N . ASN A 1 86 ? -12.422 0.402 13.005 1.00 95.38 86 ASN A N 1
ATOM 627 C CA . ASN A 1 86 ? -12.803 -0.941 12.550 1.00 95.38 86 ASN A CA 1
ATOM 628 C C . ASN A 1 86 ? -11.886 -1.411 11.414 1.00 95.38 86 ASN A C 1
ATOM 630 O O . ASN A 1 86 ? -12.321 -1.619 10.283 1.00 95.38 86 ASN A O 1
ATOM 634 N N . VAL A 1 87 ? -10.589 -1.516 11.705 1.00 97.75 87 VAL A N 1
ATOM 635 C CA . VAL A 1 87 ? -9.564 -1.863 10.717 1.00 97.75 87 VAL A CA 1
ATOM 636 C C . VAL A 1 87 ? -8.839 -3.152 11.069 1.00 97.75 87 VAL A C 1
ATOM 638 O O . VAL A 1 87 ? -8.536 -3.434 12.225 1.00 97.75 87 VAL A O 1
ATOM 641 N N . THR A 1 88 ? -8.517 -3.930 10.045 1.00 98.00 88 THR A N 1
ATOM 642 C CA . THR A 1 88 ? -7.589 -5.055 10.131 1.00 98.00 88 THR A CA 1
ATOM 643 C C . THR A 1 88 ? -6.423 -4.791 9.191 1.00 98.00 88 THR A C 1
ATOM 645 O O . THR A 1 88 ? -6.619 -4.550 8.003 1.00 9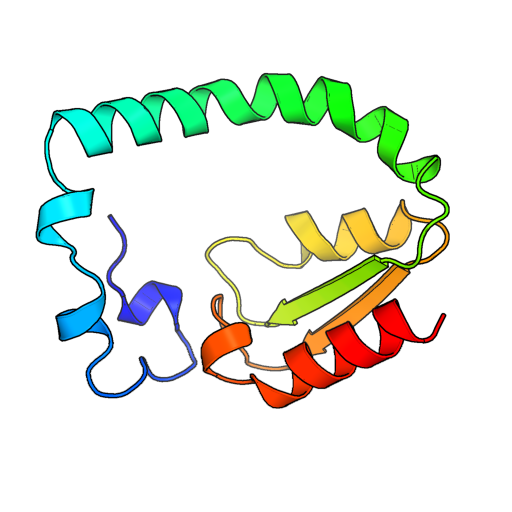8.00 88 THR A O 1
ATOM 648 N N . LEU A 1 89 ? -5.204 -4.803 9.731 1.00 98.56 89 LEU A N 1
ATOM 649 C CA . LEU A 1 89 ? -3.975 -4.696 8.950 1.00 98.56 89 LEU A CA 1
ATOM 650 C C . LEU A 1 89 ? -3.343 -6.081 8.815 1.00 98.56 89 LEU A C 1
ATOM 652 O O . LEU A 1 89 ? -2.830 -6.632 9.786 1.00 98.56 89 LEU A O 1
ATOM 656 N N . THR A 1 90 ? -3.361 -6.616 7.599 1.00 98.62 90 THR A N 1
ATOM 657 C CA . THR A 1 90 ? -2.653 -7.838 7.216 1.00 98.62 90 THR A CA 1
ATOM 658 C C . THR A 1 90 ? -1.327 -7.453 6.573 1.00 98.62 90 THR A C 1
ATOM 660 O O . THR A 1 90 ? -1.297 -6.950 5.448 1.00 98.62 90 THR A O 1
ATOM 663 N N . VAL A 1 91 ? -0.226 -7.683 7.290 1.00 98.62 91 VAL A N 1
ATOM 664 C CA . VAL A 1 91 ? 1.125 -7.508 6.746 1.00 98.62 91 VAL A CA 1
ATOM 665 C C . VAL A 1 91 ? 1.621 -8.846 6.215 1.00 98.62 91 VAL A C 1
ATOM 667 O O . VAL A 1 91 ? 1.656 -9.827 6.956 1.00 98.62 91 VAL A O 1
ATOM 670 N N . ILE A 1 92 ? 2.003 -8.885 4.942 1.00 98.50 92 ILE A N 1
ATOM 671 C CA . ILE A 1 92 ? 2.570 -10.071 4.302 1.00 98.50 92 ILE A CA 1
ATOM 672 C C . ILE A 1 92 ? 4.087 -9.944 4.363 1.00 98.50 92 ILE A C 1
ATOM 674 O O . ILE A 1 92 ? 4.666 -9.049 3.743 1.00 98.50 92 ILE A O 1
ATOM 678 N N . ASP A 1 93 ? 4.720 -10.809 5.152 1.00 98.06 93 ASP A N 1
ATOM 679 C CA . ASP A 1 93 ? 6.161 -10.740 5.345 1.00 98.06 93 ASP A CA 1
ATOM 680 C C . ASP A 1 93 ? 6.919 -11.051 4.051 1.00 98.06 93 ASP A C 1
ATOM 682 O O . ASP A 1 93 ? 6.604 -12.006 3.343 1.00 98.06 93 ASP A O 1
ATOM 686 N N . GLY A 1 94 ? 7.894 -10.207 3.727 1.00 96.69 94 GLY A N 1
ATOM 687 C CA . GLY A 1 94 ? 8.691 -10.293 2.515 1.00 96.69 94 GLY A CA 1
ATOM 688 C C . GLY A 1 94 ? 7.981 -9.843 1.240 1.00 96.69 94 GLY A C 1
ATOM 689 O O . GLY A 1 94 ? 8.663 -9.713 0.241 1.00 96.69 94 GLY A O 1
ATOM 690 N N . ALA A 1 95 ? 6.676 -9.565 1.228 1.00 97.56 95 ALA A N 1
ATOM 691 C CA . ALA A 1 95 ? 5.984 -9.189 -0.009 1.00 97.56 95 ALA A CA 1
ATOM 692 C C . ALA A 1 95 ? 6.283 -7.750 -0.460 1.00 97.56 95 ALA A C 1
ATOM 694 O O . ALA A 1 95 ? 6.525 -6.863 0.369 1.00 97.56 95 ALA A O 1
ATOM 695 N N . GLY A 1 96 ? 6.220 -7.527 -1.776 1.00 96.25 96 GLY A N 1
ATOM 696 C CA . GLY A 1 96 ? 6.440 -6.227 -2.419 1.00 96.25 96 GLY A CA 1
ATOM 697 C C . GLY A 1 96 ? 5.180 -5.357 -2.541 1.00 96.25 96 GLY A C 1
ATOM 698 O O . GLY A 1 96 ? 4.194 -5.537 -1.825 1.00 96.25 96 GLY A O 1
ATOM 699 N N . HIS A 1 97 ? 5.187 -4.418 -3.496 1.00 97.50 97 HIS A N 1
ATOM 700 C CA . HIS A 1 97 ? 4.100 -3.439 -3.690 1.00 97.50 97 HIS A CA 1
ATOM 701 C C . HIS A 1 97 ? 2.801 -4.028 -4.261 1.00 97.50 97 HIS A C 1
ATOM 703 O O . HIS A 1 97 ? 1.743 -3.401 -4.205 1.00 97.50 97 HIS A O 1
ATOM 709 N N . MET A 1 98 ? 2.860 -5.225 -4.851 1.00 96.94 98 MET A N 1
ATOM 710 C CA . MET A 1 98 ? 1.766 -5.788 -5.652 1.00 96.94 98 MET A CA 1
ATOM 711 C C . MET A 1 98 ? 1.151 -7.049 -5.016 1.00 96.94 98 MET A C 1
ATOM 713 O O . MET A 1 98 ? 1.066 -8.089 -5.679 1.00 96.94 98 MET A O 1
ATOM 717 N N . PRO A 1 99 ? 0.665 -7.003 -3.756 1.00 96.62 99 PRO A N 1
ATOM 718 C CA . PRO A 1 99 ? 0.185 -8.196 -3.057 1.00 96.62 99 PRO A CA 1
ATOM 719 C C . PRO A 1 99 ? -1.043 -8.831 -3.723 1.00 96.62 99 PRO A C 1
ATOM 721 O O . PRO A 1 99 ? -1.24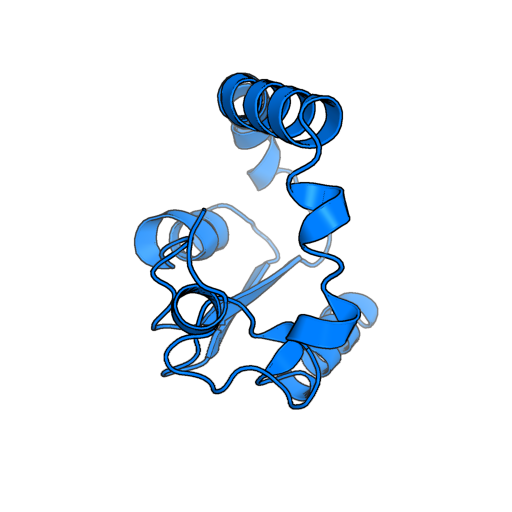6 -10.033 -3.617 1.00 96.62 99 PRO A O 1
ATOM 724 N N . HIS A 1 100 ? -1.831 -8.067 -4.484 1.00 96.06 100 HIS A N 1
ATOM 725 C CA . HIS A 1 100 ? -2.959 -8.593 -5.263 1.00 96.06 100 HIS A CA 1
ATOM 726 C C . HIS A 1 100 ? -2.536 -9.487 -6.440 1.00 96.06 100 HIS A C 1
ATOM 728 O O . HIS A 1 100 ? -3.353 -10.262 -6.932 1.00 96.06 100 HIS A O 1
ATOM 734 N N . HIS A 1 101 ? -1.272 -9.421 -6.869 1.00 95.69 101 HIS A N 1
ATOM 735 C CA . HIS A 1 101 ? -0.707 -10.343 -7.852 1.00 95.69 101 HIS A CA 1
ATOM 736 C C . HIS A 1 101 ? 0.063 -11.497 -7.203 1.00 95.69 101 HIS A C 1
ATOM 738 O O . HIS A 1 101 ? -0.165 -12.644 -7.576 1.00 95.69 101 HIS A O 1
ATOM 744 N N . GLY A 1 102 ? 0.964 -11.208 -6.255 1.00 92.50 102 GLY A N 1
ATOM 745 C CA . GLY A 1 102 ? 1.829 -12.225 -5.633 1.00 92.50 102 GLY A CA 1
ATOM 746 C C . GLY A 1 102 ? 1.150 -13.057 -4.539 1.00 92.50 102 GLY A C 1
ATOM 747 O O . GLY A 1 102 ? 1.519 -14.204 -4.308 1.00 92.50 102 GLY A O 1
ATOM 748 N N . HIS A 1 103 ? 0.118 -12.504 -3.899 1.00 96.94 103 HIS A N 1
ATOM 749 C CA . HIS A 1 103 ? -0.548 -13.069 -2.721 1.00 96.94 103 HIS A CA 1
ATOM 750 C C . HIS A 1 103 ? -2.073 -12.938 -2.830 1.00 96.94 103 HIS A C 1
ATOM 752 O O . HIS A 1 103 ? -2.757 -12.531 -1.888 1.00 96.94 103 HIS A O 1
ATOM 758 N N . SER A 1 104 ? -2.614 -13.267 -4.005 1.00 96.88 104 SER A N 1
ATOM 759 C CA . SER A 1 104 ? -4.028 -13.074 -4.345 1.00 96.88 104 SER A CA 1
ATOM 760 C C . SER A 1 104 ? -4.991 -13.707 -3.339 1.00 96.88 104 SER A C 1
ATOM 762 O O . SER A 1 104 ? -5.985 -13.075 -2.995 1.00 96.88 104 SER A O 1
ATOM 764 N N . GLN A 1 105 ? -4.680 -14.895 -2.805 1.00 98.25 105 GLN A N 1
ATOM 765 C CA . GLN A 1 105 ? -5.528 -15.542 -1.799 1.00 98.25 105 GLN A CA 1
ATOM 766 C C . GLN A 1 105 ? -5.654 -14.694 -0.527 1.00 98.25 105 GLN A C 1
ATOM 768 O O . GLN A 1 105 ? -6.761 -14.494 -0.049 1.00 98.25 105 GLN A O 1
ATOM 773 N N . THR A 1 106 ? -4.561 -14.102 -0.035 1.00 98.31 106 THR A N 1
ATOM 774 C CA . THR A 1 106 ? -4.600 -13.208 1.133 1.00 98.31 106 THR A CA 1
ATOM 775 C C . THR A 1 106 ? -5.504 -11.998 0.893 1.00 98.31 106 THR A C 1
ATOM 777 O O . THR A 1 106 ? -6.192 -11.541 1.806 1.00 98.31 106 THR A O 1
ATOM 780 N N . VAL A 1 107 ? -5.512 -11.473 -0.337 1.00 98.12 107 VAL A N 1
ATOM 781 C CA . VAL A 1 107 ? -6.394 -10.366 -0.728 1.00 98.12 107 VAL A CA 1
ATOM 782 C C . VAL A 1 107 ? -7.852 -10.822 -0.820 1.00 98.12 107 VAL A C 1
ATOM 784 O O . VAL A 1 107 ? -8.727 -10.110 -0.337 1.00 98.12 107 VAL A O 1
ATOM 787 N N . ILE A 1 108 ? -8.122 -12.003 -1.380 1.00 98.44 108 ILE A N 1
ATOM 788 C CA . ILE A 1 108 ? -9.470 -12.591 -1.442 1.00 98.44 108 ILE A CA 1
ATOM 789 C C . ILE A 1 108 ? -10.014 -12.828 -0.030 1.00 98.44 108 ILE A C 1
ATOM 791 O O . ILE A 1 108 ? -11.104 -12.363 0.283 1.00 98.44 108 ILE A O 1
ATOM 795 N N . ASP A 1 109 ? -9.222 -13.429 0.858 1.00 98.31 109 ASP A N 1
ATOM 796 C CA . ASP A 1 109 ? -9.621 -13.667 2.246 1.00 98.31 109 ASP A CA 1
ATOM 797 C C . ASP A 1 109 ? -9.926 -12.350 2.979 1.00 98.31 109 ASP A C 1
ATOM 799 O O . ASP A 1 109 ? -10.820 -12.291 3.821 1.00 98.31 109 ASP A O 1
ATOM 803 N N . ALA A 1 110 ? -9.186 -11.276 2.678 1.00 98.25 110 ALA A N 1
ATOM 804 C CA . ALA A 1 110 ? -9.468 -9.949 3.218 1.00 98.25 110 ALA A CA 1
ATOM 805 C C . ALA A 1 110 ? -10.798 -9.390 2.694 1.00 98.25 110 ALA A C 1
ATOM 807 O O . ALA A 1 110 ? -11.588 -8.863 3.476 1.00 98.25 110 ALA A O 1
ATOM 808 N N . ILE A 1 111 ? -11.081 -9.549 1.399 1.00 98.00 111 ILE A N 1
ATOM 809 C CA . ILE A 1 111 ? -12.370 -9.164 0.810 1.00 98.00 111 ILE A CA 1
ATOM 810 C C . ILE A 1 111 ? -13.514 -9.923 1.491 1.00 98.00 111 ILE A C 1
ATOM 812 O O . ILE A 1 111 ? -14.478 -9.293 1.925 1.00 98.00 111 ILE A O 1
ATOM 816 N N . ASP A 1 112 ? -13.386 -11.239 1.661 1.00 98.00 112 ASP A N 1
ATOM 817 C CA . ASP A 1 112 ? -14.405 -12.064 2.312 1.00 98.00 112 ASP A CA 1
ATOM 818 C C . ASP A 1 112 ? -14.629 -11.635 3.769 1.00 98.00 112 ASP A C 1
ATOM 820 O O . ASP A 1 112 ? -15.769 -11.453 4.202 1.00 98.00 112 ASP A O 1
ATOM 824 N N . ARG A 1 113 ? -13.557 -11.371 4.530 1.00 97.12 113 ARG A N 1
ATOM 825 C CA . ARG A 1 113 ? -13.675 -10.841 5.900 1.00 97.12 113 ARG A CA 1
ATOM 826 C C . ARG A 1 113 ? -14.359 -9.482 5.954 1.00 97.12 113 ARG A C 1
ATOM 828 O O . ARG A 1 113 ? -15.079 -9.231 6.916 1.00 97.12 113 ARG A O 1
ATOM 835 N N . ALA A 1 114 ? -14.101 -8.587 5.001 1.00 96.19 114 ALA A N 1
ATOM 836 C CA . ALA A 1 114 ? -14.766 -7.287 4.953 1.00 96.19 114 ALA A CA 1
ATOM 837 C C . ALA A 1 114 ? -16.251 -7.424 4.589 1.00 96.19 114 ALA A C 1
ATOM 839 O O . ALA A 1 114 ? -17.076 -6.709 5.147 1.00 96.19 114 ALA A O 1
ATOM 840 N N . ALA A 1 115 ? -16.594 -8.347 3.686 1.00 95.94 115 ALA A N 1
ATOM 841 C CA . ALA A 1 115 ? -17.963 -8.561 3.221 1.00 95.94 115 ALA A CA 1
ATOM 842 C C . ALA A 1 115 ? -18.870 -9.246 4.258 1.00 95.94 115 ALA A C 1
ATOM 844 O O . ALA A 1 115 ? -20.086 -9.070 4.224 1.00 95.94 115 ALA A O 1
ATOM 845 N N . LEU A 1 116 ? -18.290 -10.044 5.157 1.00 93.12 116 LEU A N 1
ATOM 846 C CA . LEU A 1 116 ? -19.021 -10.839 6.148 1.00 93.12 116 LEU A CA 1
ATOM 847 C C . LEU A 1 116 ? -19.163 -10.160 7.526 1.00 93.12 116 LEU A C 1
ATOM 849 O O . LEU A 1 116 ? -19.678 -10.795 8.448 1.00 93.12 116 LEU A O 1
ATOM 853 N N . ARG A 1 117 ? -18.695 -8.916 7.689 1.00 87.38 117 ARG A N 1
ATOM 854 C CA . ARG A 1 117 ? -18.693 -8.172 8.962 1.00 87.38 117 ARG A CA 1
ATOM 855 C C . ARG A 1 117 ? -19.649 -6.987 8.984 1.00 87.38 117 ARG A C 1
ATOM 857 O O . ARG A 1 117 ? -19.909 -6.401 7.913 1.00 87.38 117 ARG A O 1
#

Radius of gyration: 16.25 Å; chains: 1; bounding box: 30×34×39 Å

Sequence (117 aa):
MMATSAVFAPDPVPPGYEAHLGTALTLRRQTLAANTAQVNALRAELVTMEPRYPGLTLPVELVHGSADTVVPLAIHSGPLAKLLPNVTLTVIDGAGHMPHHGHSQTVIDAIDRAALR

pLDDT: mean 95.22, std 4.59, range [62.34, 98.69]

Secondary structure (DSSP, 8-state):
---HHHHHT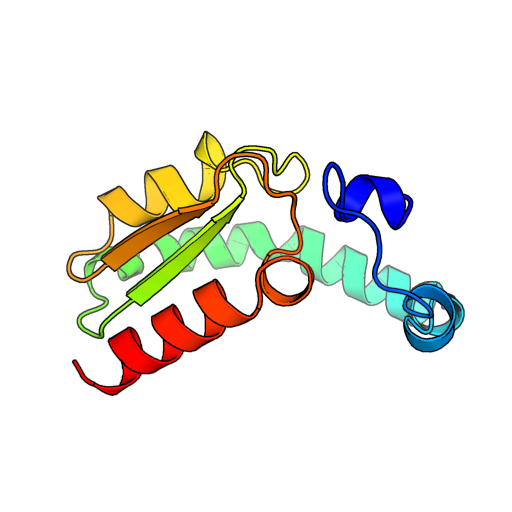TSPPPTTHHHHH-HHHHTSHHHHHHHHHHHHHHHHHHHHHGGGGGG--S-EEEEEETT-SSS-TTTTHHHHHHH-TTEEEEEETT--S-HHHHSHHHHHHHHHHHHT-

Foldseek 3Di:
DDDPPLQFPPHDDPPCCVVVVPVVVCPPPVNVVVVVVCVVCVVVVVVVCVVCQQVDPAAEEAEEECAEPPCHCVNPVVVSQVRYPRYDYHYDYRGYNCCCVRPVVVVVVRVVVRVVD